Protein AF-A0A539D4U8-F1 (afdb_monomer_lite)

Radius of gyration: 33.99 Å; chains: 1; bounding box: 67×44×94 Å

Sequence (179 aa):
MTDPYRIRTDETWDMARDDYLTGFTAEEVCRRHDIGLSALRQRARREGWRRHDQADPTPEDDFDVFEDLEPPELVEMAWRRFAAAIARGRGADAARWQRIHATLHARVQAEATQDHRDSLNAADYAARPPEQRPAAWPRLRLTGENVHDVHSNSSDDDDDADLSRAERRRRLRETRRRQ

Secondary structure (DSSP, 8-state):
------PPPHHHHHHHHHHHHHT--HHHHHHHHT--HHHHHHHHHHTT-STTTSPP-----GGGGGTT--HHHHHHHHHHHHHHHHHTT-HHHHHHHHHHHHHHHHHHHHHHHHHHHHHHHHHHHHHS-TTTSPPPPP-----S-------------GGGTT--HHHHHHHHHHHTT--

Foldseek 3Di:
DPDPPDDDDVVLVVVLLVCVLVPDDLVVSCVVSVHDSVVNVVVCVVVQSDPVSDDDPDPPPVVVVCPPDDLVRQLVVLVVQLVVCVVVVNVVSNVVSVVSNVVSVVVVVVVVVVVVVVVVVVVVLVPDDPVPRPDPPPPPPPPDDDPPPPPDPDDDDPPPPPDDPVVVVVVVVVVVVVD

pLDDT: mean 77.68, std 17.41, range [35.78, 98.0]

Structure (mmCIF, N/CA/C/O backbone):
data_AF-A0A539D4U8-F1
#
_entry.id   AF-A0A539D4U8-F1
#
loop_
_atom_site.group_PDB
_atom_site.id
_atom_site.type_symbol
_atom_site.label_atom_id
_atom_site.label_alt_id
_atom_site.label_comp_id
_atom_site.label_asym_id
_atom_site.label_entity_id
_atom_site.label_seq_id
_atom_site.pdbx_PDB_ins_code
_atom_site.Cartn_x
_atom_site.Cartn_y
_atom_site.Cartn_z
_atom_site.occupancy
_atom_site.B_iso_or_equiv
_atom_site.auth_seq_id
_atom_site.auth_comp_id
_atom_site.auth_asym_id
_atom_site.auth_atom_id
_atom_site.pdbx_PDB_model_num
ATOM 1 N N . MET A 1 1 ? -31.487 6.823 45.792 1.00 36.16 1 MET A N 1
ATOM 2 C CA . MET A 1 1 ? -30.139 6.878 46.392 1.00 36.16 1 MET A CA 1
ATOM 3 C C . MET A 1 1 ? -29.269 7.699 45.467 1.00 36.16 1 MET A C 1
ATOM 5 O O . MET A 1 1 ? -28.981 7.245 44.370 1.00 36.16 1 MET A O 1
ATOM 9 N N . THR A 1 2 ? -28.979 8.940 45.839 1.00 45.84 2 THR A N 1
ATOM 10 C CA . THR 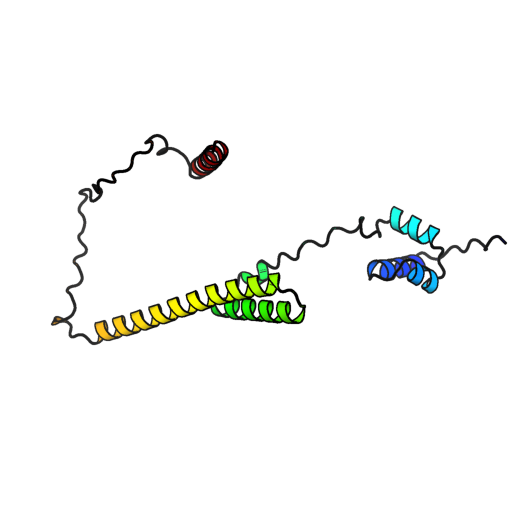A 1 2 ? -28.128 9.847 45.066 1.00 45.84 2 THR A CA 1
ATOM 11 C C . THR A 1 2 ? -26.686 9.433 45.312 1.00 45.84 2 THR A C 1
ATOM 13 O O . THR A 1 2 ? -26.194 9.557 46.431 1.00 45.84 2 THR A O 1
ATOM 16 N N . ASP A 1 3 ? -26.059 8.859 44.292 1.00 56.75 3 ASP A N 1
ATOM 17 C CA . ASP A 1 3 ? -24.645 8.495 44.314 1.00 56.75 3 ASP A CA 1
ATOM 18 C C . ASP A 1 3 ? -23.828 9.767 44.629 1.00 56.75 3 ASP A C 1
ATOM 20 O O . ASP A 1 3 ? -24.060 10.797 43.979 1.00 56.75 3 ASP A O 1
ATOM 24 N N . PRO A 1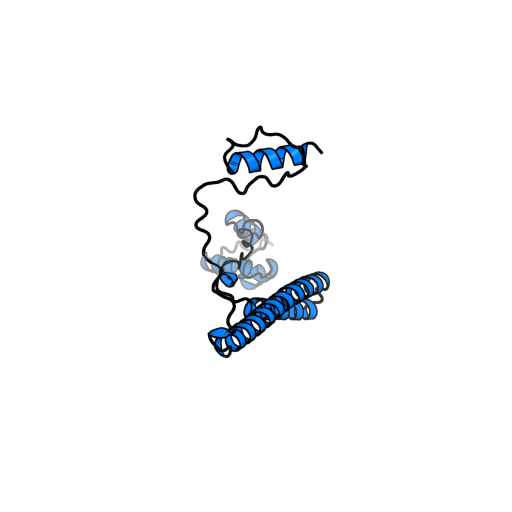 4 ? -22.969 9.786 45.667 1.00 58.50 4 PRO A N 1
ATOM 25 C CA . PRO A 1 4 ? -22.207 10.976 46.025 1.00 58.50 4 PRO A CA 1
ATOM 26 C C . PRO A 1 4 ? -21.393 11.449 44.821 1.00 58.50 4 PRO A C 1
ATOM 28 O O . PRO A 1 4 ? -20.656 10.680 44.207 1.00 58.50 4 PRO A O 1
ATOM 31 N N . TYR A 1 5 ? -21.544 12.729 44.477 1.00 60.53 5 TYR A N 1
ATOM 32 C CA . TYR A 1 5 ? -20.890 13.349 43.328 1.00 60.53 5 TYR A CA 1
ATOM 33 C C . TYR A 1 5 ? -19.365 13.281 43.492 1.00 60.53 5 TYR A C 1
ATOM 35 O O . TYR A 1 5 ? -18.754 14.092 44.189 1.00 60.53 5 TYR A O 1
ATOM 43 N N . ARG A 1 6 ? -18.747 12.262 42.890 1.00 65.81 6 ARG A N 1
ATOM 44 C CA . ARG A 1 6 ? -17.320 11.976 43.026 1.00 65.81 6 ARG A CA 1
ATOM 45 C C . ARG A 1 6 ? -16.546 12.731 41.955 1.00 65.81 6 ARG A C 1
ATOM 47 O O . ARG A 1 6 ? -16.469 12.308 40.804 1.00 65.81 6 ARG A O 1
ATOM 54 N N . ILE A 1 7 ? -15.991 13.874 42.342 1.00 74.00 7 ILE A N 1
ATOM 55 C CA . ILE A 1 7 ? -15.098 14.655 41.484 1.00 74.00 7 ILE A CA 1
ATOM 56 C C . ILE A 1 7 ? -13.775 13.889 41.361 1.00 74.00 7 ILE A C 1
ATOM 58 O O . ILE A 1 7 ? -13.180 13.504 42.366 1.00 74.00 7 ILE A O 1
ATOM 62 N N . ARG A 1 8 ? -13.340 13.634 40.125 1.00 79.31 8 ARG A N 1
ATOM 63 C CA . ARG A 1 8 ? -12.062 12.977 39.813 1.00 79.31 8 ARG A CA 1
ATOM 64 C C . ARG A 1 8 ? -10.990 14.006 39.499 1.00 79.31 8 ARG A C 1
ATOM 66 O O . ARG A 1 8 ? -11.311 15.079 38.993 1.00 79.31 8 ARG A O 1
ATOM 73 N N . THR A 1 9 ? -9.742 13.653 39.789 1.00 84.69 9 THR A N 1
ATOM 74 C CA . THR A 1 9 ? -8.569 14.456 39.431 1.00 84.69 9 THR A CA 1
ATOM 75 C C . THR A 1 9 ? -8.396 14.504 37.915 1.00 84.69 9 THR A C 1
ATOM 77 O O . THR A 1 9 ? -8.837 13.591 37.213 1.00 84.69 9 THR A O 1
ATOM 80 N N . ASP A 1 10 ? -7.748 15.551 37.405 1.00 85.56 10 ASP A N 1
ATOM 81 C CA . ASP A 1 10 ? -7.478 15.671 35.967 1.00 85.56 10 ASP A CA 1
ATOM 82 C C . ASP A 1 10 ? -6.573 14.545 35.447 1.00 85.56 10 ASP A C 1
ATOM 84 O O . ASP A 1 10 ? -6.839 14.014 34.378 1.00 85.56 10 ASP A O 1
ATOM 88 N N . GLU A 1 11 ? -5.638 14.052 36.263 1.00 88.19 11 GLU A N 1
ATOM 89 C CA . GLU A 1 11 ? -4.806 12.883 35.938 1.00 88.19 11 GLU A CA 1
ATOM 90 C C . GLU A 1 11 ? -5.639 11.624 35.618 1.00 88.19 11 GLU A C 1
ATOM 92 O O . GLU A 1 11 ? -5.348 10.896 34.672 1.00 88.19 11 GLU A O 1
ATOM 97 N N . THR A 1 12 ? -6.740 11.397 36.350 1.00 90.12 12 THR A N 1
ATOM 98 C CA . THR A 1 12 ? -7.655 10.275 36.061 1.00 90.12 12 THR A CA 1
ATOM 99 C C . THR A 1 12 ? -8.342 10.459 34.705 1.00 90.12 12 THR A C 1
ATOM 101 O O . THR A 1 12 ? -8.639 9.490 34.007 1.00 90.12 12 THR A O 1
ATOM 104 N N . TRP A 1 13 ? -8.622 11.706 34.327 1.00 90.62 13 TRP A N 1
ATOM 105 C CA . TRP A 1 13 ? -9.251 12.026 33.052 1.00 90.62 13 TRP A CA 1
ATOM 106 C C . TRP A 1 13 ? -8.286 11.920 31.875 1.00 90.62 13 TRP A C 1
ATOM 108 O O . TRP A 1 13 ? -8.724 11.483 30.812 1.00 90.62 13 TRP A O 1
ATOM 118 N N . ASP A 1 14 ? -7.010 12.247 32.069 1.00 92.31 14 ASP A N 1
ATOM 119 C CA . ASP A 1 14 ? -5.966 12.057 31.059 1.00 92.31 14 ASP A CA 1
ATOM 120 C C . ASP A 1 14 ? -5.746 10.563 30.783 1.00 92.31 14 ASP A C 1
ATOM 122 O O . ASP A 1 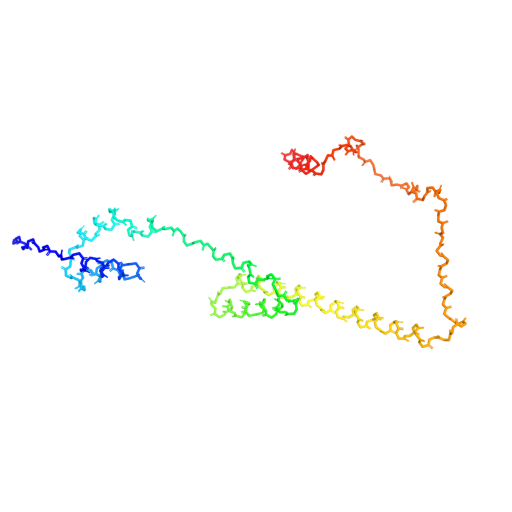14 ? -5.823 10.127 29.637 1.00 92.31 14 ASP A O 1
ATOM 126 N N . MET A 1 15 ? -5.643 9.738 31.830 1.00 91.50 15 MET A N 1
ATOM 127 C CA . MET A 1 15 ? -5.580 8.278 31.672 1.00 91.50 15 MET A CA 1
ATOM 128 C C . MET A 1 15 ? -6.827 7.702 30.980 1.00 91.50 15 MET A C 1
ATOM 130 O O . MET A 1 15 ? -6.731 6.816 30.131 1.00 91.50 15 MET A O 1
ATOM 134 N N . ALA A 1 16 ? -8.016 8.208 31.324 1.00 92.06 16 ALA A N 1
ATOM 135 C CA . ALA A 1 16 ? -9.260 7.787 30.685 1.00 92.06 16 ALA A CA 1
ATOM 136 C C . ALA A 1 16 ? -9.330 8.204 29.207 1.00 92.06 16 ALA A C 1
ATOM 138 O O . ALA A 1 16 ? -9.898 7.473 28.392 1.00 92.06 16 ALA A O 1
ATOM 139 N N . ARG A 1 17 ? -8.764 9.365 28.855 1.00 91.00 17 ARG A N 1
ATOM 140 C CA . ARG A 1 17 ? -8.646 9.835 27.472 1.00 91.00 17 ARG A CA 1
ATOM 141 C C . ARG A 1 17 ? -7.752 8.908 26.662 1.00 91.00 17 ARG A C 1
ATOM 143 O O . ARG A 1 17 ? -8.163 8.493 25.582 1.00 91.00 17 ARG A O 1
ATOM 150 N N . ASP A 1 18 ? -6.576 8.584 27.182 1.00 91.69 18 ASP A N 1
ATOM 151 C CA . ASP A 1 18 ? -5.598 7.748 26.486 1.00 91.69 18 ASP A CA 1
ATOM 152 C C . ASP A 1 18 ? -6.160 6.349 26.217 1.00 91.69 18 ASP A C 1
ATOM 154 O O . ASP A 1 18 ? -6.100 5.864 25.085 1.00 91.69 18 ASP A O 1
ATOM 158 N N . ASP A 1 19 ? -6.816 5.735 27.207 1.00 90.81 19 ASP A N 1
ATOM 159 C CA . ASP A 1 19 ? -7.497 4.451 27.019 1.00 90.81 19 ASP A CA 1
ATOM 160 C C . ASP A 1 19 ? -8.622 4.556 25.968 1.00 90.81 19 ASP A C 1
ATOM 162 O O . ASP A 1 19 ? -8.753 3.709 25.078 1.00 90.81 19 ASP A O 1
ATOM 166 N N . TYR A 1 20 ? -9.431 5.616 26.028 1.00 90.44 20 TYR A N 1
ATOM 167 C CA . TYR A 1 20 ? -10.521 5.826 25.076 1.00 90.44 20 TYR A CA 1
ATOM 168 C C . TYR A 1 20 ? -10.019 6.018 23.634 1.00 90.44 20 TYR A C 1
ATOM 170 O O . TYR A 1 20 ? -10.613 5.478 22.699 1.00 90.44 20 TYR A O 1
ATOM 178 N N . LEU A 1 21 ? -8.913 6.745 23.444 1.00 89.75 21 LEU A N 1
ATOM 179 C CA . LEU A 1 21 ? -8.301 6.981 22.132 1.00 89.75 21 LEU A CA 1
ATOM 180 C C . LEU A 1 21 ? -7.535 5.760 21.605 1.00 89.75 21 LEU A C 1
ATOM 182 O O . LEU A 1 21 ? -7.510 5.539 20.398 1.00 89.75 21 LEU A O 1
ATOM 186 N N . THR A 1 22 ? -6.989 4.927 22.492 1.00 89.69 22 THR A N 1
ATOM 187 C CA . THR A 1 22 ? -6.344 3.650 22.131 1.00 89.69 22 THR A CA 1
ATOM 188 C C . THR A 1 22 ? -7.351 2.628 21.580 1.00 89.69 22 THR A C 1
ATOM 190 O O . THR A 1 22 ? -6.971 1.684 20.888 1.00 89.69 22 THR A O 1
ATOM 193 N N . GLY A 1 23 ? -8.648 2.825 21.843 1.00 87.75 23 GLY A N 1
ATOM 194 C CA . GLY A 1 23 ? -9.734 2.030 21.268 1.00 87.75 23 GLY A CA 1
ATOM 195 C C . GLY A 1 23 ? -10.543 1.216 22.276 1.00 87.75 23 GLY A C 1
ATOM 196 O O . GLY A 1 23 ? -11.402 0.438 21.855 1.00 87.75 23 GLY A O 1
ATOM 197 N N . PHE A 1 24 ? -10.324 1.395 23.585 1.00 89.75 24 PHE A N 1
ATOM 198 C CA . PHE A 1 24 ? -11.197 0.797 24.597 1.00 89.75 24 PHE A CA 1
ATOM 199 C C . PHE A 1 24 ? -12.620 1.363 24.500 1.00 89.75 24 PHE A C 1
ATOM 201 O O . PHE A 1 24 ? -12.844 2.525 24.143 1.00 89.75 24 PHE A O 1
ATOM 208 N N . THR A 1 25 ? -13.617 0.544 24.837 1.00 90.31 25 THR A N 1
ATOM 209 C CA . THR A 1 25 ? -15.009 1.007 24.832 1.00 90.31 25 THR A CA 1
ATOM 210 C C . THR A 1 25 ? -15.264 1.985 25.980 1.00 90.31 25 THR A C 1
ATOM 212 O O . THR A 1 25 ? -14.661 1.900 27.048 1.00 90.31 25 THR A O 1
ATOM 215 N N . ALA A 1 26 ? -16.225 2.899 25.803 1.00 87.69 26 ALA A N 1
ATOM 216 C CA . ALA A 1 26 ? -16.594 3.860 26.847 1.00 87.69 26 ALA A CA 1
ATOM 217 C C . ALA A 1 26 ? -16.976 3.178 28.178 1.00 87.69 26 ALA A C 1
ATOM 219 O O . ALA A 1 26 ? -16.688 3.705 29.245 1.00 87.69 26 ALA A O 1
ATOM 220 N N . GLU A 1 27 ? -17.600 1.999 28.122 1.00 90.62 27 GLU A N 1
ATOM 221 C CA . GLU A 1 27 ? -18.006 1.229 29.303 1.00 90.62 27 GLU A CA 1
ATOM 222 C C . GLU A 1 27 ? -16.814 0.591 30.030 1.00 90.62 27 GLU A C 1
ATOM 224 O O . GLU A 1 27 ? -16.799 0.524 31.259 1.00 90.62 27 GLU A O 1
ATOM 229 N N . GLU A 1 28 ? -15.794 0.143 29.297 1.00 91.69 28 GLU A N 1
ATOM 230 C CA . GLU A 1 28 ? -14.540 -0.353 29.876 1.00 91.69 28 GLU A CA 1
ATOM 231 C C . GLU A 1 28 ? -13.751 0.770 30.543 1.00 91.69 28 GLU A C 1
ATOM 233 O O . GLU A 1 28 ? -13.346 0.620 31.695 1.00 91.69 28 GLU A O 1
ATOM 238 N N . VAL A 1 29 ? -13.615 1.914 29.866 1.00 92.19 29 VAL A N 1
ATOM 239 C CA . VAL A 1 29 ? -12.963 3.113 30.414 1.00 92.19 29 VAL A CA 1
ATOM 240 C C . VAL A 1 29 ? -13.682 3.575 31.688 1.00 92.19 29 VAL A C 1
ATOM 242 O O . VAL A 1 29 ? -13.040 3.831 32.707 1.00 92.19 29 VAL A O 1
ATOM 245 N N . CYS A 1 30 ? -15.020 3.597 31.682 1.00 91.50 30 CYS A N 1
ATOM 246 C CA . CYS A 1 30 ? -15.826 3.929 32.858 1.00 91.50 30 CYS A CA 1
ATOM 247 C C . CYS A 1 30 ? -15.590 2.993 34.044 1.00 91.50 30 CYS A C 1
ATOM 249 O O . CYS A 1 30 ? -15.420 3.468 35.165 1.00 91.50 30 CYS A O 1
ATOM 251 N N . ARG A 1 31 ? -15.557 1.676 33.806 1.00 90.44 31 ARG A N 1
ATOM 252 C CA . ARG A 1 31 ? -15.295 0.686 34.862 1.00 90.44 31 ARG A CA 1
ATOM 253 C C . ARG A 1 31 ? -13.874 0.788 35.412 1.00 90.44 31 ARG A C 1
ATOM 255 O O . ARG A 1 31 ? -13.685 0.616 36.610 1.00 90.44 31 ARG A O 1
ATOM 262 N N . ARG A 1 32 ? -12.888 1.063 34.554 1.00 91.75 32 ARG A N 1
ATOM 263 C CA . ARG A 1 32 ? -11.467 1.108 34.925 1.00 91.75 32 ARG A CA 1
ATOM 264 C C . ARG A 1 32 ? -11.109 2.337 35.757 1.00 91.75 32 ARG A C 1
ATOM 266 O O . ARG A 1 32 ? -10.352 2.216 36.714 1.00 91.75 32 ARG A O 1
ATOM 273 N N . HIS A 1 33 ? -11.681 3.488 35.412 1.00 89.06 33 HIS A N 1
ATOM 274 C CA . HIS A 1 33 ? -11.375 4.774 36.053 1.00 89.06 33 HIS A CA 1
ATOM 275 C C . HIS A 1 33 ? -12.449 5.231 37.052 1.00 89.06 33 HIS A C 1
ATOM 277 O O . HIS A 1 33 ? -12.350 6.318 37.621 1.00 89.06 33 HIS A O 1
ATOM 283 N N . ASP A 1 34 ? -13.472 4.399 37.284 1.00 88.38 34 ASP A N 1
ATOM 284 C CA . ASP A 1 34 ? -14.596 4.664 38.192 1.00 88.38 34 ASP A CA 1
ATOM 285 C C . ASP A 1 34 ? -15.265 6.025 37.885 1.00 88.38 34 ASP A C 1
ATOM 287 O O . ASP A 1 34 ? -15.460 6.892 38.749 1.00 88.38 34 ASP A O 1
ATOM 291 N N . ILE A 1 35 ? -15.552 6.240 36.593 1.00 89.81 35 ILE A N 1
ATOM 292 C CA . ILE A 1 35 ? -16.157 7.465 36.050 1.00 89.81 35 ILE A CA 1
ATOM 293 C C . ILE A 1 35 ? -17.525 7.189 35.431 1.00 89.81 35 ILE A C 1
ATOM 295 O O . ILE A 1 35 ? -17.748 6.176 34.770 1.00 89.81 35 ILE A O 1
ATOM 299 N N . GLY A 1 36 ? -18.451 8.134 35.593 1.00 89.38 36 GLY A N 1
ATOM 300 C CA . GLY A 1 36 ? -19.790 8.027 35.019 1.00 89.38 36 GLY A CA 1
ATOM 301 C C . GLY A 1 36 ? -19.793 8.157 33.493 1.00 89.38 36 GLY A C 1
ATOM 302 O O . GLY A 1 36 ? -19.176 9.067 32.933 1.00 89.38 36 GLY A O 1
ATOM 303 N N . LEU A 1 37 ? -20.570 7.306 32.816 1.00 89.88 37 LEU A N 1
ATOM 304 C CA . LEU A 1 37 ? -20.687 7.288 31.350 1.00 89.88 37 LEU A CA 1
ATOM 305 C C . LEU A 1 37 ? -21.136 8.635 30.766 1.00 89.88 37 LEU A C 1
ATOM 307 O O . LEU A 1 37 ? -20.616 9.083 29.742 1.00 89.88 37 LEU A O 1
ATOM 311 N N . SER A 1 38 ? -22.080 9.307 31.427 1.00 87.94 38 SER A N 1
ATOM 312 C CA . SER A 1 38 ? -22.553 10.631 31.010 1.00 87.94 38 SER A CA 1
ATOM 313 C C . SER A 1 38 ? -21.455 11.694 31.106 1.00 87.94 38 SER A C 1
ATOM 315 O O . SER A 1 38 ? -21.318 12.503 30.190 1.00 87.94 38 SER A O 1
ATOM 317 N N . ALA A 1 39 ? -20.634 11.656 32.163 1.00 88.94 39 ALA A N 1
ATOM 318 C CA . ALA A 1 39 ? -19.521 12.585 32.346 1.00 88.94 39 ALA A CA 1
ATOM 319 C C . ALA A 1 39 ? -18.433 12.364 31.285 1.00 88.94 39 ALA A C 1
ATOM 321 O O . ALA A 1 39 ? -17.990 13.326 30.657 1.00 88.94 39 ALA A O 1
ATOM 322 N N . LEU A 1 40 ? -18.086 11.101 31.005 1.00 90.25 40 LEU A N 1
ATOM 323 C CA . LEU A 1 40 ? -17.145 10.743 29.942 1.00 90.25 40 LEU A CA 1
ATOM 324 C C . LEU A 1 40 ? -17.627 11.243 28.576 1.00 90.25 40 LEU A C 1
ATOM 326 O O . LEU A 1 40 ? -16.888 11.922 27.872 1.00 90.25 40 LEU A O 1
ATOM 330 N N . ARG A 1 41 ? -18.890 10.986 28.213 1.00 90.00 41 ARG A N 1
ATOM 331 C CA . ARG A 1 41 ? -19.463 11.433 26.929 1.00 90.00 41 ARG A CA 1
ATOM 332 C C . ARG A 1 41 ? -19.516 12.954 26.790 1.00 90.00 41 ARG A C 1
ATOM 334 O O . ARG A 1 41 ? -19.365 13.465 25.675 1.00 90.00 41 ARG A O 1
ATOM 341 N N . GLN A 1 42 ? -19.770 13.669 27.885 1.00 89.25 42 GLN A N 1
ATOM 342 C CA . GLN A 1 42 ? -19.813 15.128 27.890 1.00 89.25 42 GLN A CA 1
ATOM 343 C C . GLN A 1 42 ? -18.412 15.729 27.755 1.00 89.25 42 GLN A C 1
ATOM 345 O O . GLN A 1 42 ? -18.227 16.639 26.946 1.00 89.25 42 GLN A O 1
ATOM 350 N N . ARG A 1 43 ? -17.421 15.171 28.461 1.00 89.44 43 ARG A N 1
ATOM 351 C CA . ARG A 1 43 ? -16.018 15.586 28.346 1.00 89.44 43 ARG A CA 1
ATOM 352 C C . ARG A 1 43 ? -15.446 15.256 26.967 1.00 89.44 43 ARG A C 1
ATOM 354 O O . ARG A 1 43 ? -14.953 16.157 26.301 1.00 89.44 43 ARG A O 1
ATOM 361 N N . ALA A 1 44 ? -15.676 14.041 26.467 1.00 90.12 44 ALA A N 1
ATOM 362 C CA . ALA A 1 44 ? -15.281 13.616 25.123 1.00 90.12 44 ALA A CA 1
ATOM 363 C C . ALA A 1 44 ? -15.858 14.507 24.013 1.00 90.12 44 ALA A C 1
ATOM 365 O O . ALA A 1 44 ? -15.203 14.722 23.004 1.00 90.12 44 ALA A O 1
ATOM 366 N N . ARG A 1 45 ? -17.077 15.042 24.186 1.00 88.44 45 ARG A N 1
ATOM 367 C CA . ARG A 1 45 ? -17.656 16.027 23.255 1.00 88.44 45 ARG A CA 1
ATOM 368 C C . ARG A 1 45 ? -16.951 17.377 23.326 1.00 88.44 45 ARG A C 1
ATOM 370 O O . ARG A 1 45 ? -16.747 18.009 22.302 1.00 88.44 45 ARG A O 1
ATOM 377 N N . ARG A 1 46 ? -16.684 17.855 24.542 1.00 88.00 46 ARG A N 1
ATOM 378 C CA . ARG A 1 46 ? -16.096 19.177 24.787 1.00 88.00 46 ARG A CA 1
ATOM 379 C C . ARG A 1 46 ? -14.641 19.238 24.329 1.00 88.00 46 ARG A C 1
ATOM 381 O O . ARG A 1 46 ? -14.204 20.274 23.854 1.00 88.00 46 ARG A O 1
ATOM 388 N N . GLU A 1 47 ? -13.921 18.135 24.491 1.00 86.75 47 GLU A N 1
ATOM 389 C CA . GLU A 1 47 ? -12.479 18.035 24.251 1.00 86.75 47 GLU A CA 1
ATOM 390 C C . GLU A 1 47 ? -12.144 17.279 22.955 1.00 86.75 47 GLU A C 1
ATOM 392 O O . GLU A 1 47 ? -10.979 17.007 22.684 1.00 86.75 47 GLU A O 1
ATOM 397 N N . GLY A 1 48 ? -13.155 16.951 22.143 1.00 87.38 48 GLY A N 1
ATOM 398 C CA . GLY A 1 48 ? -12.966 16.411 20.796 1.00 87.38 48 GLY A CA 1
ATOM 399 C C . GLY A 1 48 ? -12.391 14.994 20.748 1.00 87.38 48 GLY A C 1
ATOM 400 O O . GLY A 1 48 ? -11.636 14.662 19.843 1.00 87.38 48 GLY A O 1
ATOM 401 N N . TRP A 1 49 ? -12.705 14.131 21.715 1.00 87.69 49 TRP A N 1
ATOM 402 C CA . TRP A 1 49 ? -12.177 12.758 21.745 1.00 87.69 49 TRP A CA 1
ATOM 403 C C . TRP A 1 49 ? -12.955 11.799 20.843 1.00 87.69 49 TRP A C 1
ATOM 405 O O . TRP A 1 49 ? -12.563 10.647 20.670 1.00 87.69 49 TRP A O 1
ATOM 415 N N . ARG A 1 50 ? -14.117 12.203 20.315 1.00 83.75 50 ARG A N 1
ATOM 416 C CA . ARG A 1 50 ? -14.962 11.290 19.536 1.00 83.75 50 ARG A CA 1
ATOM 417 C C . ARG A 1 50 ? -14.254 10.935 18.239 1.00 83.75 50 ARG A C 1
ATOM 419 O O . ARG A 1 50 ? -13.579 11.768 17.658 1.00 83.75 50 ARG A O 1
ATOM 426 N N . ARG A 1 51 ? -14.511 9.734 17.719 1.00 72.31 51 ARG A N 1
ATOM 427 C CA . ARG A 1 51 ? -13.977 9.304 16.416 1.00 72.31 51 ARG A CA 1
ATOM 428 C C . ARG A 1 51 ? -14.267 10.279 15.269 1.00 72.31 51 ARG A C 1
ATOM 430 O O . ARG A 1 51 ? -13.447 10.387 14.383 1.00 72.31 51 ARG A O 1
ATOM 437 N N . HIS A 1 52 ? -15.398 10.987 15.302 1.00 76.75 52 HIS A N 1
ATOM 438 C CA . HIS A 1 52 ? -15.730 12.024 14.313 1.00 76.75 52 HIS A CA 1
ATOM 439 C C . HIS A 1 52 ? -14.974 13.350 14.542 1.00 76.75 52 HIS A C 1
ATOM 441 O O . HIS A 1 52 ? -14.871 14.168 13.638 1.00 76.75 52 HIS A O 1
ATOM 447 N N . ASP A 1 53 ? -14.495 13.592 15.762 1.00 79.19 53 ASP A N 1
ATOM 448 C CA . ASP A 1 53 ? -13.704 14.777 16.106 1.00 79.19 53 ASP A CA 1
ATOM 449 C C . ASP A 1 53 ? -12.200 14.540 15.865 1.00 79.19 53 ASP A C 1
ATOM 451 O O . ASP A 1 53 ? -11.431 15.494 15.779 1.00 79.19 53 ASP A O 1
ATOM 455 N N . GLN A 1 54 ? -11.774 13.274 15.760 1.00 74.12 54 GLN A N 1
ATOM 456 C CA . GLN A 1 54 ? -10.433 12.927 15.302 1.00 74.12 54 GLN A CA 1
ATOM 457 C C . GLN A 1 54 ? -10.314 13.265 13.817 1.00 74.12 54 GLN A C 1
ATOM 459 O O . GLN A 1 54 ? -11.256 13.050 13.053 1.00 74.12 54 GLN A O 1
ATOM 464 N N . ALA A 1 55 ? -9.157 13.792 13.414 1.00 67.31 55 ALA A N 1
ATOM 465 C CA . ALA A 1 55 ? -8.852 13.919 11.998 1.00 67.31 55 ALA A CA 1
ATOM 466 C C . ALA A 1 55 ? -8.997 12.538 11.349 1.00 67.31 55 ALA A C 1
ATOM 468 O O . ALA A 1 55 ? -8.556 11.541 11.931 1.00 67.31 55 ALA A O 1
ATOM 469 N N . ASP A 1 56 ? -9.630 12.485 10.173 1.00 64.69 56 ASP A N 1
ATOM 470 C CA . ASP A 1 56 ? -9.624 11.260 9.381 1.00 64.69 56 ASP A CA 1
ATOM 471 C C . ASP A 1 56 ? -8.165 10.815 9.250 1.00 64.69 56 ASP A C 1
ATOM 473 O O . ASP A 1 56 ? -7.308 11.670 8.987 1.00 64.69 56 ASP A O 1
ATOM 477 N N . PRO A 1 57 ? -7.853 9.525 9.479 1.00 61.62 57 PRO A N 1
ATOM 478 C CA . PRO A 1 57 ? -6.509 9.045 9.238 1.00 61.62 57 PRO A CA 1
ATOM 479 C C . PRO A 1 57 ? -6.193 9.391 7.789 1.00 61.62 57 PRO A C 1
ATOM 481 O O . PRO A 1 57 ? -6.867 8.906 6.874 1.00 61.62 57 PRO A O 1
ATOM 484 N N . THR A 1 58 ? -5.225 10.290 7.589 1.00 58.03 58 THR A N 1
ATOM 485 C CA . THR A 1 58 ? -4.729 10.596 6.254 1.00 58.03 58 THR A CA 1
ATOM 486 C C . THR A 1 58 ? -4.405 9.246 5.630 1.00 58.03 58 THR A C 1
ATOM 488 O O . THR A 1 58 ? -3.719 8.458 6.291 1.00 58.03 58 THR A O 1
ATOM 491 N N . PRO A 1 59 ? -4.934 8.913 4.437 1.00 56.25 59 PRO A N 1
ATOM 492 C CA . PRO A 1 59 ? -4.452 7.733 3.744 1.00 56.25 59 PRO A CA 1
ATOM 493 C C . PRO A 1 59 ? -2.931 7.855 3.730 1.00 56.25 59 PRO A C 1
ATOM 495 O O . PRO A 1 59 ? -2.415 8.904 3.345 1.00 56.25 59 PRO A O 1
ATOM 498 N N . GLU A 1 60 ? -2.237 6.854 4.272 1.00 57.19 60 GLU A N 1
ATOM 499 C CA . GLU A 1 60 ? -0.789 6.761 4.148 1.00 57.19 60 GLU A CA 1
ATOM 500 C C . GLU A 1 60 ? -0.525 6.653 2.651 1.00 57.19 60 GLU A C 1
ATOM 502 O O . GLU A 1 60 ? -0.610 5.589 2.034 1.00 57.19 60 GLU A O 1
ATOM 507 N N . ASP A 1 61 ? -0.337 7.816 2.048 1.00 49.53 61 ASP A N 1
ATOM 508 C CA . ASP A 1 61 ? 0.129 8.005 0.700 1.00 49.53 61 ASP A CA 1
ATOM 509 C C . ASP A 1 61 ? 1.603 7.589 0.746 1.00 49.53 61 ASP A C 1
ATOM 511 O O . ASP A 1 61 ? 2.509 8.413 0.741 1.00 49.53 61 ASP A O 1
ATOM 515 N N . ASP A 1 62 ? 1.827 6.272 0.824 1.00 56.25 62 ASP A N 1
ATOM 516 C CA . ASP A 1 62 ? 3.113 5.554 0.813 1.00 56.25 62 ASP A CA 1
ATOM 517 C C . ASP A 1 62 ? 3.900 5.800 -0.495 1.00 56.25 62 ASP A C 1
ATOM 519 O O . ASP A 1 62 ? 4.793 5.034 -0.848 1.00 56.25 62 ASP A O 1
ATOM 523 N N . PHE A 1 63 ? 3.551 6.835 -1.266 1.00 50.00 63 PHE A N 1
ATOM 524 C CA . PHE A 1 63 ? 4.150 7.165 -2.551 1.00 50.00 63 PHE A CA 1
ATOM 525 C C . PHE A 1 63 ? 5.668 7.371 -2.444 1.00 50.00 63 PHE A C 1
ATOM 527 O O . PHE A 1 63 ? 6.383 6.924 -3.339 1.00 50.00 63 PHE A O 1
ATOM 534 N N . ASP A 1 64 ? 6.149 7.911 -1.319 1.00 58.03 64 ASP A N 1
ATOM 535 C CA . ASP A 1 64 ? 7.579 8.096 -1.025 1.00 58.03 64 ASP A CA 1
ATOM 536 C C . ASP A 1 64 ? 8.349 6.766 -0.904 1.00 58.03 64 ASP A C 1
ATOM 538 O O . ASP A 1 64 ? 9.542 6.712 -1.179 1.00 58.03 64 ASP A O 1
ATOM 542 N N . VAL A 1 65 ? 7.686 5.652 -0.563 1.00 59.75 65 VAL A N 1
ATOM 543 C CA . VAL A 1 65 ? 8.336 4.326 -0.481 1.00 59.75 65 VAL A CA 1
ATOM 544 C C . VAL A 1 65 ? 8.680 3.777 -1.870 1.00 59.75 65 VAL A C 1
ATOM 546 O O . VAL A 1 65 ? 9.514 2.881 -1.994 1.00 59.75 65 VAL A O 1
ATOM 549 N N . PHE A 1 66 ? 8.034 4.280 -2.923 1.00 59.12 66 PHE A N 1
ATOM 550 C CA . PHE A 1 66 ? 8.211 3.769 -4.282 1.00 59.12 66 PHE A CA 1
ATOM 551 C C . PHE A 1 66 ? 9.177 4.598 -5.133 1.00 59.12 66 PHE A C 1
ATOM 553 O O . PHE A 1 66 ? 9.459 4.172 -6.251 1.00 59.12 66 PHE A O 1
ATOM 560 N N . GLU A 1 67 ? 9.663 5.750 -4.652 1.00 63.44 67 GLU A N 1
ATOM 561 C CA . GLU A 1 67 ? 10.533 6.633 -5.446 1.00 63.44 67 GLU A CA 1
ATOM 562 C C . GLU A 1 67 ? 11.904 5.991 -5.737 1.00 63.44 67 GLU A C 1
ATOM 564 O O . GLU A 1 67 ? 12.441 6.179 -6.826 1.00 63.44 67 GLU A O 1
ATOM 569 N N . ASP A 1 68 ? 12.391 5.135 -4.832 1.00 77.69 68 ASP A N 1
ATOM 570 C CA . ASP A 1 68 ? 13.703 4.476 -4.929 1.00 77.69 68 ASP A CA 1
ATOM 571 C C . ASP A 1 68 ? 13.653 3.007 -5.397 1.00 77.69 68 ASP A C 1
ATOM 573 O O . ASP A 1 68 ? 14.683 2.334 -5.410 1.00 77.69 68 ASP A O 1
ATOM 577 N N . LEU A 1 69 ? 12.477 2.466 -5.743 1.00 83.75 69 LEU A N 1
ATOM 578 C CA . LEU A 1 69 ? 12.368 1.047 -6.103 1.00 83.75 69 LEU A CA 1
ATOM 579 C C . LEU A 1 69 ? 12.697 0.795 -7.573 1.00 83.75 69 LEU A C 1
ATOM 581 O O . LEU A 1 69 ? 12.021 1.283 -8.484 1.00 83.75 69 LEU A O 1
ATOM 585 N N . GLU A 1 70 ? 13.664 -0.085 -7.796 1.00 88.62 70 GLU A N 1
ATOM 586 C CA . GLU A 1 70 ? 14.029 -0.561 -9.122 1.00 88.62 70 GLU A CA 1
ATOM 587 C C . GLU A 1 70 ? 12.961 -1.522 -9.691 1.00 88.62 70 GLU A C 1
ATOM 589 O O . GLU A 1 70 ? 12.217 -2.179 -8.948 1.00 88.62 70 GLU A O 1
ATOM 594 N N . PRO A 1 71 ? 12.872 -1.682 -11.027 1.00 88.38 71 PRO A N 1
ATOM 595 C CA . PRO A 1 71 ? 11.846 -2.507 -11.665 1.00 88.38 71 PRO A CA 1
ATOM 596 C C . PRO A 1 71 ? 11.703 -3.948 -11.124 1.00 88.38 71 PRO A C 1
ATOM 598 O O . PRO A 1 71 ? 10.562 -4.393 -10.957 1.00 88.38 71 PRO A O 1
ATOM 601 N N . PRO A 1 72 ? 12.780 -4.695 -10.794 1.00 89.50 72 PRO A N 1
ATOM 602 C CA . PRO A 1 72 ? 12.656 -6.018 -10.173 1.00 89.50 72 PRO A CA 1
ATOM 603 C C . PRO A 1 72 ? 12.039 -5.971 -8.767 1.00 89.50 72 PRO A C 1
ATOM 605 O O . PRO A 1 72 ? 11.294 -6.870 -8.376 1.00 89.50 72 PRO A O 1
ATOM 608 N N . GLU A 1 73 ? 12.298 -4.909 -8.010 1.00 91.19 73 GLU A N 1
ATOM 609 C CA . GLU A 1 73 ? 11.785 -4.743 -6.650 1.00 91.19 73 GLU A CA 1
ATOM 610 C C . GLU A 1 73 ? 10.283 -4.438 -6.662 1.00 91.19 73 GLU A C 1
ATOM 612 O O . GLU A 1 73 ? 9.527 -4.939 -5.823 1.00 91.19 73 GLU A O 1
ATOM 617 N N . LEU A 1 74 ? 9.817 -3.707 -7.680 1.00 92.06 74 LEU A N 1
ATOM 618 C CA . LEU A 1 74 ? 8.391 -3.496 -7.936 1.00 92.06 74 LEU A CA 1
ATOM 619 C C . LEU A 1 74 ? 7.658 -4.809 -8.269 1.00 92.06 74 LEU A C 1
ATOM 621 O O . LEU A 1 74 ? 6.511 -4.996 -7.846 1.00 92.06 74 LEU A O 1
ATOM 625 N N . VAL A 1 75 ? 8.305 -5.743 -8.980 1.00 95.62 75 VAL A N 1
ATOM 626 C CA . VAL A 1 75 ? 7.757 -7.088 -9.247 1.00 95.62 75 VAL A CA 1
ATOM 627 C C . VAL A 1 75 ? 7.590 -7.864 -7.940 1.00 95.62 75 VAL A C 1
ATOM 629 O O . VAL A 1 75 ? 6.491 -8.335 -7.63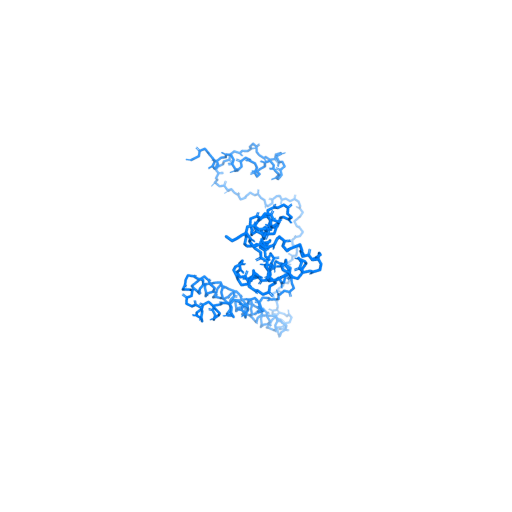5 1.00 95.62 75 VAL A O 1
ATOM 632 N N . GLU A 1 76 ? 8.647 -7.937 -7.131 1.00 92.75 76 GLU A N 1
ATOM 633 C CA . GLU A 1 76 ? 8.631 -8.618 -5.831 1.00 92.75 76 GLU A CA 1
ATOM 634 C C . GLU A 1 76 ? 7.574 -8.030 -4.884 1.00 92.75 76 GLU A C 1
ATOM 636 O O . GLU A 1 76 ? 6.821 -8.754 -4.223 1.00 92.75 76 GLU A O 1
ATOM 641 N N . MET A 1 77 ? 7.447 -6.703 -4.855 1.00 93.75 77 MET A N 1
ATOM 642 C CA . MET A 1 77 ? 6.423 -6.013 -4.076 1.00 93.75 77 MET A CA 1
ATOM 643 C C . MET A 1 77 ? 5.008 -6.406 -4.517 1.00 93.75 77 MET A C 1
ATOM 645 O O . MET A 1 77 ? 4.160 -6.742 -3.679 1.00 93.75 77 MET A O 1
ATOM 649 N N . ALA A 1 78 ? 4.742 -6.401 -5.826 1.00 95.12 78 ALA A N 1
ATOM 650 C CA . ALA A 1 78 ? 3.443 -6.790 -6.363 1.00 95.12 78 ALA A CA 1
ATOM 651 C C . ALA A 1 78 ? 3.092 -8.242 -5.989 1.00 95.12 78 ALA A C 1
ATOM 653 O O . ALA A 1 78 ? 1.949 -8.521 -5.608 1.00 95.12 78 ALA A O 1
ATOM 654 N N . TRP A 1 79 ? 4.076 -9.147 -6.007 1.00 96.06 79 TRP A N 1
ATOM 655 C CA . TRP A 1 79 ? 3.899 -10.534 -5.570 1.00 96.06 79 TRP A CA 1
ATOM 656 C C . TRP A 1 79 ? 3.563 -10.647 -4.077 1.00 96.06 79 TRP A C 1
ATOM 658 O O . TRP A 1 79 ? 2.601 -11.323 -3.698 1.00 96.06 79 TRP A O 1
ATOM 668 N N . ARG A 1 80 ? 4.285 -9.925 -3.210 1.00 95.69 80 ARG A N 1
ATOM 669 C CA . ARG A 1 80 ? 4.005 -9.891 -1.762 1.00 95.69 80 ARG A CA 1
ATOM 670 C C . ARG A 1 80 ? 2.596 -9.380 -1.469 1.00 95.69 80 ARG A C 1
ATOM 672 O O . ARG A 1 80 ? 1.891 -9.960 -0.642 1.00 95.69 80 ARG A O 1
ATOM 679 N N . ARG A 1 81 ? 2.148 -8.326 -2.160 1.00 94.50 81 ARG A N 1
ATOM 680 C CA . ARG A 1 81 ? 0.790 -7.772 -1.999 1.00 94.50 81 ARG A CA 1
ATOM 681 C C . ARG A 1 81 ? -0.290 -8.737 -2.488 1.00 94.50 81 ARG A C 1
ATOM 683 O O . ARG A 1 81 ? -1.326 -8.854 -1.831 1.00 94.50 81 ARG A O 1
ATOM 690 N N . PHE A 1 82 ? -0.037 -9.471 -3.571 1.00 96.75 82 PHE A N 1
ATOM 691 C CA . PHE A 1 82 ? -0.899 -10.565 -4.017 1.00 96.75 82 PHE A CA 1
ATOM 692 C C . PHE A 1 82 ? -1.038 -11.652 -2.939 1.00 96.75 82 PHE A C 1
ATOM 694 O O . PHE A 1 82 ? -2.157 -11.941 -2.507 1.00 96.75 82 PHE A O 1
ATOM 701 N N . ALA A 1 83 ? 0.077 -12.190 -2.434 1.00 94.81 83 ALA A N 1
ATOM 702 C CA . ALA A 1 83 ? 0.070 -13.223 -1.396 1.00 94.81 83 ALA A CA 1
ATOM 703 C C . ALA A 1 83 ? -0.657 -12.753 -0.122 1.00 94.81 83 ALA A C 1
ATOM 705 O O . ALA A 1 83 ? -1.485 -13.467 0.450 1.00 94.81 83 ALA A O 1
ATOM 706 N N . ALA A 1 84 ? -0.419 -11.504 0.280 1.00 92.75 84 ALA A N 1
ATOM 707 C CA . ALA A 1 84 ? -1.047 -10.890 1.441 1.00 92.75 84 ALA A CA 1
ATOM 708 C C . ALA A 1 84 ? -2.565 -10.668 1.263 1.00 92.75 84 ALA A C 1
ATOM 710 O O . ALA A 1 84 ? -3.305 -10.665 2.253 1.00 92.75 84 ALA A O 1
ATOM 711 N N . ALA A 1 85 ? -3.040 -10.464 0.029 1.00 93.50 85 ALA A N 1
ATOM 712 C CA . ALA A 1 85 ? -4.462 -10.362 -0.294 1.00 93.50 85 ALA A CA 1
ATOM 713 C C . ALA A 1 85 ? -5.155 -11.732 -0.281 1.00 93.50 85 ALA A C 1
ATOM 715 O O . ALA A 1 85 ? -6.253 -11.839 0.271 1.00 93.50 85 ALA A O 1
ATOM 716 N N . ILE A 1 86 ? -4.496 -12.775 -0.801 1.00 97.38 86 ILE A N 1
ATOM 717 C CA . ILE A 1 86 ? -4.973 -14.167 -0.733 1.00 97.38 86 ILE A CA 1
ATOM 718 C C . ILE A 1 86 ? -5.138 -14.608 0.723 1.00 97.38 86 ILE A C 1
ATOM 720 O O . ILE A 1 86 ? -6.216 -15.059 1.104 1.00 97.38 86 ILE A O 1
ATOM 724 N N . ALA A 1 87 ? -4.121 -14.386 1.562 1.00 94.25 87 ALA A N 1
ATOM 725 C CA . ALA A 1 87 ? -4.165 -14.726 2.987 1.00 94.25 87 ALA A CA 1
ATOM 726 C C . ALA A 1 87 ? -5.314 -14.036 3.751 1.00 94.25 87 ALA A C 1
ATOM 728 O O . ALA A 1 87 ? -5.790 -14.558 4.754 1.00 94.25 87 ALA A O 1
ATOM 729 N N . ARG A 1 88 ? -5.782 -12.875 3.273 1.00 94.38 88 ARG A N 1
ATOM 730 C CA . ARG A 1 88 ? -6.898 -12.114 3.865 1.00 94.38 88 ARG A CA 1
ATOM 731 C C . ARG A 1 88 ? -8.254 -12.389 3.202 1.00 94.38 88 ARG A C 1
ATOM 733 O O . ARG A 1 88 ? -9.220 -11.704 3.521 1.00 94.38 88 ARG A O 1
ATOM 740 N N . GLY A 1 89 ? -8.337 -13.320 2.248 1.00 94.38 89 GLY A N 1
ATOM 741 C CA . GLY A 1 89 ? -9.577 -13.629 1.523 1.00 94.38 89 GLY A CA 1
ATOM 742 C C . GLY A 1 89 ? -10.072 -12.505 0.601 1.00 94.38 89 GLY A C 1
ATOM 743 O O . GLY A 1 89 ? -11.231 -12.501 0.190 1.00 94.38 89 GLY A O 1
ATOM 744 N N . ARG A 1 90 ? -9.216 -11.534 0.254 1.00 94.81 90 ARG A N 1
ATOM 745 C CA . ARG A 1 90 ? -9.587 -10.379 -0.579 1.00 94.81 90 ARG A CA 1
ATOM 746 C C . ARG A 1 90 ? -9.368 -10.685 -2.059 1.00 94.81 90 ARG A C 1
ATOM 748 O O . ARG A 1 90 ? -8.391 -10.241 -2.660 1.00 94.81 90 ARG A O 1
ATOM 755 N N . GLY A 1 91 ? -10.291 -11.442 -2.655 1.00 93.81 91 GLY A N 1
ATOM 756 C CA . GLY A 1 91 ? -10.171 -11.929 -4.038 1.00 93.81 91 GLY A CA 1
ATOM 757 C C . GLY A 1 91 ? -9.990 -10.826 -5.091 1.00 93.81 91 GLY A C 1
ATOM 758 O O . GLY A 1 91 ? -9.140 -10.949 -5.971 1.00 93.81 91 GLY A O 1
ATOM 759 N N . ALA A 1 92 ? -10.723 -9.713 -4.975 1.00 92.56 92 ALA A N 1
ATOM 760 C CA . ALA A 1 92 ? -10.599 -8.585 -5.904 1.00 92.56 92 ALA A CA 1
ATOM 761 C C . ALA A 1 92 ? -9.215 -7.909 -5.832 1.00 92.56 92 ALA A C 1
ATOM 763 O O . ALA A 1 92 ? -8.629 -7.576 -6.866 1.00 92.56 92 ALA A O 1
ATOM 764 N N . ASP A 1 93 ? -8.664 -7.759 -4.623 1.00 86.56 93 ASP A N 1
ATOM 765 C CA . ASP A 1 93 ? -7.315 -7.226 -4.420 1.00 86.56 93 ASP A CA 1
ATOM 766 C C . ASP A 1 93 ? -6.256 -8.177 -4.975 1.00 86.56 93 ASP A C 1
ATOM 768 O O . ASP A 1 93 ? -5.336 -7.736 -5.662 1.00 86.56 93 ASP A O 1
ATOM 772 N N . ALA A 1 94 ? -6.407 -9.480 -4.736 1.00 96.25 94 ALA A N 1
ATOM 773 C CA . ALA A 1 94 ? -5.500 -10.487 -5.271 1.00 96.25 94 ALA A CA 1
ATOM 774 C C . ALA A 1 94 ? -5.478 -10.452 -6.809 1.00 96.25 94 ALA A C 1
ATOM 776 O O . ALA A 1 94 ? -4.414 -10.326 -7.410 1.00 96.25 94 ALA A O 1
ATOM 777 N N . ALA A 1 95 ? -6.645 -10.446 -7.456 1.00 96.38 95 ALA A N 1
ATOM 778 C CA . ALA A 1 95 ? -6.735 -10.364 -8.914 1.00 96.38 95 ALA A CA 1
ATOM 779 C C . ALA A 1 95 ? -6.124 -9.068 -9.478 1.00 96.38 95 ALA A C 1
ATOM 781 O O . ALA A 1 95 ? -5.589 -9.062 -10.589 1.00 96.38 95 ALA A O 1
ATOM 782 N N . ARG A 1 96 ? -6.206 -7.951 -8.740 1.00 97.62 96 ARG A N 1
ATOM 783 C CA . ARG A 1 96 ? -5.546 -6.695 -9.124 1.00 97.62 96 ARG A CA 1
ATOM 784 C C . ARG A 1 96 ? -4.026 -6.830 -9.053 1.00 97.62 96 ARG A C 1
ATOM 786 O O . ARG A 1 96 ? -3.353 -6.536 -10.038 1.00 97.62 96 ARG A O 1
ATOM 793 N N . TRP A 1 97 ? -3.496 -7.284 -7.921 1.00 96.06 97 TRP A N 1
ATOM 794 C CA . TRP A 1 97 ? -2.051 -7.397 -7.711 1.00 96.06 97 TRP A CA 1
ATOM 795 C C . TRP A 1 97 ? -1.397 -8.442 -8.613 1.00 96.06 97 TRP A C 1
ATOM 797 O O . TRP A 1 97 ? -0.302 -8.203 -9.111 1.00 96.06 97 TRP A O 1
ATOM 807 N N . GLN A 1 98 ? -2.095 -9.536 -8.923 1.00 97.81 98 GLN A N 1
ATOM 808 C CA . GLN A 1 98 ? -1.638 -10.522 -9.901 1.00 97.81 98 GLN A CA 1
ATOM 809 C C . GLN A 1 98 ? -1.449 -9.898 -11.293 1.00 97.81 98 GLN A C 1
ATOM 811 O O . GLN A 1 98 ? -0.436 -10.141 -11.947 1.00 97.81 98 GLN A O 1
ATOM 816 N N . ARG A 1 99 ? -2.408 -9.081 -11.754 1.00 98.00 99 ARG A N 1
ATOM 817 C CA . ARG A 1 99 ? -2.303 -8.393 -13.051 1.00 98.00 99 ARG A CA 1
ATOM 818 C C . ARG A 1 99 ? -1.139 -7.408 -13.076 1.00 98.00 99 ARG A C 1
ATOM 820 O O . ARG A 1 99 ? -0.397 -7.387 -14.049 1.00 98.00 99 ARG A O 1
ATOM 827 N N . ILE A 1 100 ? -0.960 -6.632 -12.006 1.00 96.94 100 ILE A N 1
ATOM 828 C CA . ILE A 1 100 ? 0.168 -5.697 -11.876 1.00 96.94 100 ILE A CA 1
ATOM 829 C C . ILE A 1 100 ? 1.499 -6.456 -11.933 1.00 96.94 100 ILE A C 1
ATOM 831 O O . ILE A 1 100 ? 2.358 -6.108 -12.739 1.00 96.94 100 ILE A O 1
ATOM 835 N N . HIS A 1 101 ? 1.636 -7.530 -11.151 1.00 97.00 101 HIS A N 1
ATOM 836 C CA . HIS A 1 101 ? 2.818 -8.391 -11.158 1.00 97.00 101 HIS A CA 1
ATOM 837 C C . HIS A 1 101 ? 3.123 -8.935 -12.560 1.00 97.00 101 HIS A C 1
ATOM 839 O O . HIS A 1 101 ? 4.249 -8.815 -13.029 1.00 97.00 101 HIS A O 1
ATOM 845 N N . ALA A 1 102 ? 2.124 -9.497 -13.250 1.00 97.19 102 ALA A N 1
ATOM 846 C CA . ALA A 1 102 ? 2.311 -10.064 -14.584 1.00 97.19 102 ALA A CA 1
ATOM 847 C C . ALA A 1 102 ? 2.804 -9.018 -15.596 1.00 97.19 102 ALA A C 1
ATOM 849 O O . ALA A 1 102 ? 3.725 -9.294 -16.363 1.00 97.19 102 ALA A O 1
ATOM 850 N N . THR A 1 103 ? 2.234 -7.810 -15.565 1.00 97.50 103 THR A N 1
ATOM 851 C CA . THR A 1 103 ? 2.649 -6.704 -16.438 1.00 97.50 103 THR A CA 1
ATOM 852 C C . THR A 1 103 ? 4.083 -6.257 -16.153 1.00 97.50 103 THR A C 1
ATOM 854 O O . THR A 1 103 ? 4.870 -6.109 -17.086 1.00 97.50 103 THR A O 1
ATOM 857 N N . LEU A 1 104 ? 4.441 -6.061 -14.879 1.00 96.12 104 LEU A N 1
ATOM 858 C CA . LEU A 1 104 ? 5.791 -5.641 -14.489 1.00 96.12 104 LEU A CA 1
ATOM 859 C C . LEU A 1 104 ? 6.828 -6.713 -14.833 1.00 96.12 104 LEU A C 1
ATOM 861 O O . LEU A 1 104 ? 7.844 -6.412 -15.453 1.00 96.12 104 LEU A O 1
ATOM 865 N N . HIS A 1 105 ? 6.538 -7.974 -14.510 1.00 96.25 105 HIS A N 1
ATOM 866 C CA . HIS A 1 105 ? 7.426 -9.094 -14.804 1.00 96.25 105 HIS A CA 1
ATOM 867 C C . HIS A 1 105 ? 7.661 -9.241 -16.314 1.00 96.25 105 HIS A C 1
ATOM 869 O O . HIS A 1 105 ? 8.796 -9.422 -16.746 1.00 96.25 105 HIS A O 1
ATOM 875 N N . ALA A 1 106 ? 6.613 -9.119 -17.137 1.00 95.81 106 ALA A N 1
ATOM 876 C CA . ALA A 1 106 ? 6.751 -9.165 -18.592 1.00 95.81 106 ALA A CA 1
ATOM 877 C C . ALA A 1 106 ? 7.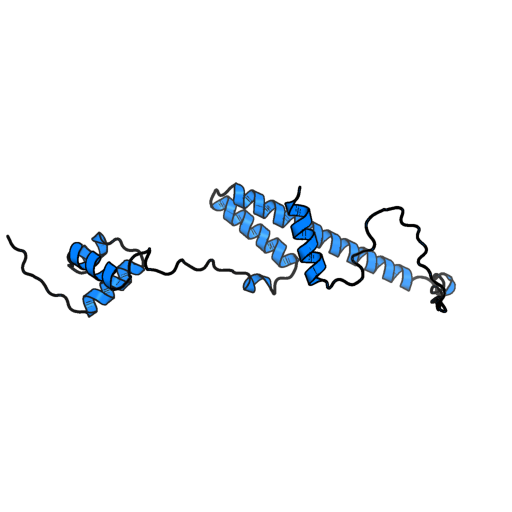651 -8.042 -19.129 1.00 95.81 106 ALA A C 1
ATOM 879 O O . ALA A 1 106 ? 8.452 -8.278 -20.031 1.00 95.81 106 ALA A O 1
ATOM 880 N N . ARG A 1 107 ? 7.552 -6.838 -18.556 1.00 95.19 107 ARG A N 1
ATOM 881 C CA . ARG A 1 107 ? 8.389 -5.702 -18.945 1.00 95.19 107 ARG A CA 1
ATOM 882 C C . ARG A 1 107 ? 9.861 -5.926 -18.600 1.00 95.19 107 ARG A C 1
ATOM 884 O O . ARG A 1 107 ? 10.699 -5.781 -19.482 1.00 95.19 107 ARG A O 1
ATOM 891 N N . VAL A 1 108 ? 10.154 -6.348 -17.368 1.00 95.81 108 VAL A N 1
ATOM 892 C CA . VAL A 1 108 ? 11.528 -6.647 -16.926 1.00 95.81 108 VAL A CA 1
ATOM 893 C C . VAL A 1 108 ? 12.158 -7.741 -17.797 1.00 95.81 108 VAL A C 1
ATOM 895 O O . VAL A 1 108 ? 13.310 -7.631 -18.203 1.00 95.81 108 VAL A O 1
ATOM 898 N N . GLN A 1 109 ? 11.391 -8.775 -18.156 1.00 91.50 109 GLN A N 1
ATOM 899 C CA . GLN A 1 109 ? 11.866 -9.835 -19.054 1.00 91.50 109 GLN A CA 1
ATOM 900 C C . GLN A 1 109 ? 12.128 -9.337 -20.481 1.00 91.50 109 GLN A C 1
ATOM 902 O O . GLN A 1 109 ? 13.101 -9.755 -21.111 1.00 91.50 109 GLN A O 1
ATOM 907 N N . ALA A 1 110 ? 11.278 -8.450 -21.004 1.00 92.38 110 ALA A N 1
ATOM 908 C CA . ALA A 1 110 ? 11.465 -7.868 -22.329 1.00 92.38 110 ALA A CA 1
ATOM 909 C C . ALA A 1 110 ? 12.726 -6.993 -22.389 1.00 92.38 110 ALA A C 1
ATOM 911 O O . ALA A 1 110 ? 13.503 -7.126 -23.332 1.00 92.38 110 ALA A O 1
ATOM 912 N N . GLU A 1 111 ? 12.953 -6.162 -21.369 1.00 90.56 111 GLU A N 1
ATOM 913 C CA . GLU A 1 111 ? 14.153 -5.324 -21.242 1.00 90.56 111 GLU A CA 1
ATOM 914 C C . GLU A 1 111 ? 15.416 -6.196 -21.151 1.00 90.56 111 GLU A C 1
ATOM 916 O O . GLU A 1 111 ? 16.312 -6.055 -21.978 1.00 90.56 111 GLU A O 1
ATOM 921 N N . ALA A 1 112 ? 15.436 -7.213 -20.282 1.00 90.56 112 ALA A N 1
ATOM 922 C CA . ALA A 1 112 ? 16.572 -8.134 -20.177 1.00 90.56 112 ALA A CA 1
ATOM 923 C C . ALA A 1 112 ? 16.860 -8.900 -21.486 1.00 90.56 112 ALA A C 1
ATOM 925 O O . ALA A 1 112 ? 18.015 -9.132 -21.850 1.00 90.56 112 ALA A O 1
ATOM 926 N N . THR A 1 113 ? 15.812 -9.292 -22.218 1.00 91.75 113 THR A N 1
ATOM 927 C CA . THR A 1 113 ? 15.957 -9.969 -23.517 1.00 91.75 113 THR A CA 1
ATOM 928 C C . THR A 1 113 ? 16.542 -9.029 -24.569 1.00 91.75 113 THR A C 1
ATOM 930 O O . THR A 1 113 ? 17.387 -9.441 -25.368 1.00 91.75 113 THR A O 1
ATOM 933 N N . GLN A 1 114 ? 16.102 -7.771 -24.568 1.00 87.06 114 GLN A N 1
ATOM 934 C CA . GLN A 1 114 ? 16.600 -6.735 -25.463 1.00 87.06 114 GLN A CA 1
ATOM 935 C C . GLN A 1 114 ? 18.070 -6.415 -25.168 1.00 87.06 114 GLN A C 1
ATOM 937 O O . GLN A 1 114 ? 18.886 -6.462 -26.086 1.00 87.06 114 GLN A O 1
ATOM 942 N N . ASP A 1 115 ? 18.429 -6.217 -23.901 1.00 90.06 115 ASP A N 1
ATOM 943 C CA . ASP A 1 115 ? 19.807 -5.956 -23.470 1.00 90.06 115 ASP A CA 1
ATOM 944 C C . ASP A 1 115 ? 20.746 -7.106 -23.846 1.00 90.06 115 ASP A C 1
ATOM 946 O O . ASP A 1 115 ? 21.868 -6.899 -24.324 1.00 90.06 115 ASP A O 1
ATOM 950 N N . HIS A 1 116 ? 20.278 -8.347 -23.680 1.00 88.56 116 HIS A N 1
ATOM 951 C CA . HIS A 1 116 ? 21.031 -9.525 -24.091 1.00 88.56 116 HIS A CA 1
ATOM 952 C C . HIS A 1 116 ? 21.234 -9.566 -25.611 1.00 88.56 116 HIS A C 1
ATOM 954 O O . HIS A 1 116 ? 22.349 -9.794 -26.086 1.00 88.56 116 HIS A O 1
ATOM 960 N N . ARG A 1 117 ? 20.175 -9.307 -26.385 1.00 89.38 117 ARG A N 1
ATOM 961 C CA . ARG A 1 117 ? 20.238 -9.237 -27.850 1.00 89.38 117 ARG A CA 1
ATOM 962 C C . ARG A 1 117 ? 21.206 -8.150 -28.316 1.00 89.38 117 ARG A C 1
ATOM 964 O O . ARG A 1 117 ? 22.010 -8.402 -29.211 1.00 89.38 117 ARG A O 1
ATOM 971 N N . ASP A 1 118 ? 21.152 -6.972 -27.710 1.00 89.12 118 ASP A N 1
ATOM 972 C CA . ASP A 1 118 ? 22.014 -5.844 -28.054 1.00 89.12 118 ASP A CA 1
ATOM 973 C C . ASP A 1 118 ? 23.475 -6.125 -27.690 1.00 89.12 118 ASP A C 1
ATOM 975 O O . ASP A 1 118 ? 24.372 -5.821 -28.476 1.00 89.12 118 ASP A O 1
ATOM 979 N N . SER A 1 119 ? 23.718 -6.822 -26.577 1.00 84.31 119 SER A N 1
ATOM 980 C CA . SER A 1 119 ? 25.051 -7.302 -26.194 1.00 84.31 119 SER A CA 1
ATOM 981 C C . SER A 1 119 ? 25.623 -8.307 -27.201 1.00 84.31 119 SER A C 1
ATOM 983 O O . SER A 1 119 ? 26.788 -8.197 -27.588 1.00 84.31 119 SER A O 1
ATOM 985 N N . LEU A 1 120 ? 24.814 -9.265 -27.674 1.00 88.25 120 LEU A N 1
ATOM 986 C CA . LEU A 1 120 ? 25.226 -10.211 -28.717 1.00 88.25 120 LEU A CA 1
ATOM 987 C C . LEU A 1 120 ? 25.500 -9.502 -30.048 1.00 88.25 120 LEU A C 1
ATOM 989 O O . LEU A 1 120 ? 26.521 -9.766 -30.678 1.00 88.25 120 LEU A O 1
ATOM 993 N N . ASN A 1 121 ? 24.633 -8.570 -30.449 1.00 88.12 121 ASN A N 1
ATOM 994 C CA . ASN A 1 121 ? 24.823 -7.775 -31.663 1.00 88.12 121 ASN A CA 1
ATOM 995 C C . ASN A 1 121 ? 26.097 -6.921 -31.588 1.00 88.12 121 ASN A C 1
ATOM 997 O O . ASN A 1 121 ? 26.832 -6.820 -32.569 1.00 88.12 121 ASN A O 1
ATOM 1001 N N . ALA A 1 122 ? 26.379 -6.312 -30.434 1.00 86.38 122 ALA A N 1
ATOM 1002 C CA . ALA A 1 122 ? 27.593 -5.532 -30.220 1.00 86.38 122 ALA A CA 1
ATOM 1003 C C . ALA A 1 122 ? 28.853 -6.408 -30.296 1.00 86.38 122 ALA A C 1
ATOM 1005 O O . ALA A 1 122 ? 29.843 -6.007 -30.910 1.00 86.38 122 ALA A O 1
ATOM 1006 N N . ALA A 1 123 ? 28.810 -7.614 -29.720 1.00 86.88 123 ALA A N 1
ATOM 1007 C CA . ALA A 1 123 ? 29.900 -8.580 -29.803 1.00 86.88 123 ALA A CA 1
ATOM 1008 C C . ALA A 1 123 ? 30.127 -9.072 -31.243 1.00 86.88 123 ALA A C 1
ATOM 1010 O O . ALA A 1 123 ? 31.270 -9.101 -31.700 1.00 86.88 123 ALA A O 1
ATOM 1011 N N . ASP A 1 124 ? 29.055 -9.385 -31.976 1.00 86.69 124 ASP A N 1
ATOM 1012 C CA . ASP A 1 124 ? 29.116 -9.778 -33.389 1.00 86.69 124 ASP A CA 1
ATOM 1013 C C . ASP A 1 124 ? 29.693 -8.648 -34.259 1.00 86.69 124 ASP A C 1
ATOM 1015 O O . ASP A 1 124 ? 30.617 -8.850 -35.051 1.00 86.69 124 ASP A O 1
ATOM 1019 N N . TYR A 1 125 ? 29.246 -7.408 -34.029 1.00 80.25 125 TYR A N 1
ATOM 1020 C CA . TYR A 1 125 ? 29.795 -6.223 -34.688 1.00 80.25 125 TYR A CA 1
ATOM 1021 C C . TYR A 1 125 ? 31.292 -6.029 -34.394 1.00 80.25 125 TYR A C 1
ATOM 1023 O O . TYR A 1 125 ? 32.069 -5.716 -35.302 1.00 80.25 125 TYR A O 1
ATOM 1031 N N . ALA A 1 126 ? 31.718 -6.230 -33.143 1.00 84.44 126 ALA A N 1
ATOM 1032 C CA . ALA A 1 126 ? 33.116 -6.113 -32.738 1.00 84.44 126 ALA A CA 1
ATOM 1033 C C . ALA A 1 126 ? 33.999 -7.222 -33.337 1.00 84.44 126 ALA A C 1
ATOM 1035 O O . ALA A 1 126 ? 35.121 -6.936 -33.764 1.00 84.44 126 ALA A O 1
ATOM 1036 N N . ALA A 1 127 ? 33.493 -8.454 -33.420 1.00 85.56 127 ALA A N 1
ATOM 1037 C CA . ALA A 1 127 ? 34.196 -9.601 -33.993 1.00 85.56 127 ALA A CA 1
ATOM 1038 C C . ALA A 1 127 ? 34.344 -9.521 -35.523 1.00 85.56 127 ALA A C 1
ATOM 1040 O O . ALA A 1 127 ? 35.228 -10.158 -36.098 1.00 85.56 127 ALA A O 1
ATOM 1041 N N . ARG A 1 128 ? 33.506 -8.723 -36.195 1.00 82.44 128 ARG A N 1
ATOM 1042 C CA . ARG A 1 128 ? 33.535 -8.571 -37.651 1.00 82.44 128 ARG A CA 1
ATOM 1043 C C . ARG A 1 128 ? 34.820 -7.874 -38.126 1.00 82.44 128 ARG A C 1
ATOM 1045 O O . ARG A 1 128 ? 35.121 -6.781 -37.623 1.00 82.44 128 ARG A O 1
ATOM 1052 N N . PRO A 1 129 ? 35.542 -8.434 -39.120 1.00 85.00 129 PRO A N 1
ATOM 1053 C CA . PRO A 1 129 ? 36.684 -7.773 -39.745 1.00 85.00 129 PRO A CA 1
ATOM 1054 C C . PRO A 1 129 ? 36.304 -6.388 -40.286 1.00 85.00 129 PRO A C 1
ATOM 1056 O O . PRO A 1 129 ? 35.181 -6.222 -40.775 1.00 85.00 129 PRO A O 1
ATOM 1059 N N . PRO A 1 130 ? 37.193 -5.384 -40.198 1.00 79.19 130 PRO A N 1
ATOM 1060 C CA . PRO A 1 130 ? 36.872 -4.000 -40.542 1.00 79.19 130 PRO A CA 1
ATOM 1061 C C . PRO A 1 130 ? 36.364 -3.832 -41.981 1.00 79.19 130 PRO A C 1
ATOM 1063 O O . PRO A 1 130 ? 35.505 -2.989 -42.214 1.00 79.19 130 PRO A O 1
ATOM 1066 N N . GLU A 1 131 ? 36.817 -4.664 -42.919 1.00 80.62 131 GLU A N 1
ATOM 1067 C CA . GLU A 1 131 ? 36.381 -4.674 -44.320 1.00 80.62 131 GLU A CA 1
ATOM 1068 C C . GLU A 1 131 ? 34.966 -5.237 -44.543 1.00 80.62 131 GLU A C 1
ATOM 1070 O O . GLU A 1 131 ? 34.357 -4.986 -45.579 1.00 80.62 131 GLU A O 1
ATOM 1075 N N . GLN A 1 132 ? 34.427 -5.979 -43.572 1.00 76.25 132 GLN A N 1
ATOM 1076 C CA . GLN A 1 132 ? 33.069 -6.536 -43.601 1.00 76.25 132 GLN A CA 1
ATOM 1077 C C . GLN A 1 132 ? 32.093 -5.750 -42.719 1.00 76.25 132 GLN A C 1
ATOM 1079 O O . GLN A 1 132 ? 30.890 -6.026 -42.725 1.00 76.25 132 GLN A O 1
ATOM 1084 N N . ARG A 1 133 ? 32.586 -4.787 -41.931 1.00 77.69 133 ARG A N 1
ATOM 1085 C CA . ARG A 1 133 ? 31.724 -3.877 -41.176 1.00 77.69 133 ARG A CA 1
ATOM 1086 C C . ARG A 1 133 ? 30.962 -3.010 -42.175 1.00 77.69 133 ARG A C 1
ATOM 1088 O O . ARG A 1 133 ? 31.573 -2.500 -43.114 1.00 77.69 133 ARG A O 1
ATOM 1095 N N . PRO A 1 134 ? 29.640 -2.838 -42.005 1.00 71.38 134 PRO A N 1
ATOM 1096 C CA . PRO A 1 134 ? 28.906 -1.908 -42.848 1.00 71.38 134 PRO A CA 1
ATOM 1097 C C . PRO A 1 134 ? 29.598 -0.547 -42.749 1.00 71.38 134 PRO A C 1
ATOM 1099 O O . PRO A 1 134 ? 29.917 -0.104 -41.642 1.00 71.38 134 PRO A O 1
ATOM 1102 N N . ALA A 1 135 ? 29.874 0.087 -43.894 1.00 71.75 135 ALA A N 1
ATOM 1103 C CA . ALA A 1 135 ? 30.426 1.434 -43.905 1.00 71.75 135 ALA A CA 1
ATOM 1104 C C . ALA A 1 135 ? 29.564 2.293 -42.976 1.00 71.75 135 ALA A C 1
ATOM 1106 O O . ALA A 1 135 ? 28.335 2.274 -43.096 1.00 71.75 135 ALA A O 1
ATOM 1107 N N . ALA A 1 136 ? 30.194 2.973 -42.009 1.00 67.62 136 ALA A N 1
ATOM 1108 C CA . ALA A 1 136 ? 29.485 3.891 -41.131 1.00 67.62 136 ALA A CA 1
ATOM 1109 C C . ALA A 1 136 ? 28.647 4.791 -42.033 1.00 67.62 136 ALA A C 1
ATOM 1111 O O . ALA A 1 136 ? 29.206 5.432 -42.927 1.00 67.62 136 ALA A O 1
ATOM 1112 N N . TRP A 1 137 ? 27.322 4.745 -41.863 1.00 61.16 137 TRP A N 1
ATOM 1113 C CA . TRP A 1 137 ? 26.411 5.485 -42.724 1.00 61.16 137 TRP A CA 1
ATOM 1114 C C . TRP A 1 137 ? 26.937 6.915 -42.752 1.00 61.16 137 TRP A C 1
ATOM 1116 O O . TRP A 1 137 ? 27.128 7.486 -41.667 1.00 61.16 137 TRP A O 1
ATOM 1126 N N . PRO A 1 138 ? 27.278 7.471 -43.932 1.00 56.12 138 PRO A N 1
ATOM 1127 C CA . PRO A 1 138 ? 27.737 8.840 -43.979 1.00 56.12 138 PRO A CA 1
ATOM 1128 C C . PRO A 1 138 ? 26.660 9.640 -43.265 1.00 56.12 138 PRO A C 1
ATOM 1130 O O . PRO A 1 138 ? 25.479 9.521 -43.599 1.00 56.12 138 PRO A O 1
ATOM 1133 N N . ARG A 1 139 ? 27.049 10.385 -42.221 1.00 56.72 139 ARG A N 1
ATOM 1134 C CA . ARG A 1 139 ? 26.175 11.408 -41.659 1.00 56.72 139 ARG A CA 1
ATOM 1135 C C . ARG A 1 139 ? 25.891 12.323 -42.836 1.00 56.72 139 ARG A C 1
ATOM 1137 O O . ARG A 1 139 ? 26.729 13.165 -43.153 1.00 56.72 139 ARG A O 1
ATOM 1144 N N . LEU 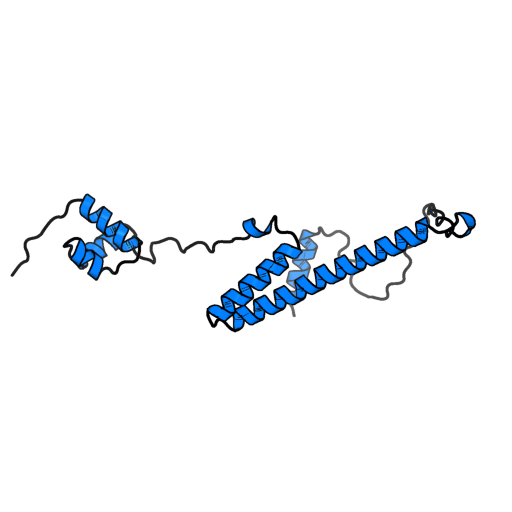A 1 140 ? 24.774 12.095 -43.527 1.00 54.31 140 LEU A N 1
ATOM 1145 C CA . LEU A 1 140 ? 24.243 13.029 -44.492 1.00 54.31 140 LEU A CA 1
ATOM 1146 C C . LEU A 1 140 ? 24.108 14.314 -43.692 1.00 54.31 140 LEU A C 1
ATOM 1148 O O . LEU A 1 140 ? 23.226 14.453 -42.847 1.00 54.31 140 LEU A O 1
ATOM 1152 N N . ARG A 1 141 ? 25.060 15.229 -43.892 1.00 52.34 141 ARG A N 1
ATOM 1153 C CA . ARG A 1 141 ? 24.832 16.629 -43.597 1.00 52.34 141 ARG A CA 1
ATOM 1154 C C . ARG A 1 141 ? 23.719 16.994 -44.560 1.00 52.34 141 ARG A C 1
ATOM 1156 O O . ARG A 1 141 ? 23.992 17.290 -45.716 1.00 52.34 141 ARG A O 1
ATOM 1163 N N . LEU A 1 142 ? 22.480 16.858 -44.098 1.00 54.38 142 LEU A N 1
ATOM 1164 C CA . LEU A 1 142 ? 21.324 17.481 -44.712 1.00 54.38 142 LEU A CA 1
ATOM 1165 C C . LEU A 1 142 ? 21.624 18.978 -44.683 1.00 54.38 142 LEU A C 1
ATOM 1167 O O . LEU A 1 142 ? 21.397 19.668 -43.691 1.00 54.38 142 LEU A O 1
ATOM 1171 N N . THR A 1 143 ? 22.268 19.457 -45.740 1.00 52.00 143 THR A N 1
ATOM 1172 C CA . THR A 1 143 ? 22.315 20.867 -46.079 1.00 52.00 143 THR A CA 1
ATOM 1173 C C . THR A 1 143 ? 20.880 21.250 -46.388 1.00 52.00 143 THR A C 1
ATOM 1175 O O . THR A 1 143 ? 20.411 20.965 -47.478 1.00 52.00 143 THR A O 1
ATOM 1178 N N . GLY A 1 144 ? 20.189 21.774 -45.373 1.00 56.50 144 GLY A N 1
ATOM 1179 C CA . GLY A 1 144 ? 18.907 22.480 -45.419 1.00 56.50 144 GLY A CA 1
ATOM 1180 C C . GLY A 1 144 ? 18.063 22.343 -46.684 1.00 56.50 144 GLY A C 1
ATOM 1181 O O . GLY A 1 144 ? 17.810 23.348 -47.336 1.00 56.50 144 GLY A O 1
ATOM 1182 N N . GLU A 1 145 ? 17.581 21.142 -46.989 1.00 47.88 145 GLU A N 1
ATOM 1183 C CA . GLU A 1 145 ? 16.497 20.957 -47.947 1.00 47.88 145 GLU A CA 1
ATOM 1184 C C . GLU A 1 145 ? 15.480 20.014 -47.308 1.00 47.88 145 GLU A C 1
ATOM 1186 O O . GLU A 1 145 ? 15.821 18.937 -46.814 1.00 47.88 145 GLU A O 1
ATOM 1191 N N . ASN A 1 146 ? 14.259 20.526 -47.175 1.00 49.66 146 ASN A N 1
ATOM 1192 C CA . ASN A 1 146 ? 13.183 19.983 -46.360 1.00 49.66 146 ASN A CA 1
ATOM 1193 C C . ASN A 1 146 ? 12.931 18.500 -46.644 1.00 49.66 146 ASN A C 1
ATOM 1195 O O . ASN A 1 146 ? 12.471 18.134 -47.720 1.00 49.66 146 ASN A O 1
ATOM 1199 N N . VAL A 1 147 ? 13.121 17.658 -45.628 1.00 48.56 147 VAL A N 1
ATOM 1200 C CA . VAL A 1 147 ? 12.591 16.288 -45.607 1.00 48.56 147 VAL A CA 1
ATOM 1201 C C . VAL A 1 147 ? 11.389 16.254 -44.665 1.00 48.56 147 VAL A C 1
ATOM 1203 O O . VAL A 1 147 ? 11.379 15.563 -43.654 1.00 48.56 147 VAL A O 1
ATOM 1206 N N . HIS A 1 148 ? 10.378 17.055 -44.989 1.00 44.25 148 HIS A N 1
ATOM 1207 C CA . HIS A 1 148 ? 9.017 16.898 -44.483 1.00 44.25 148 HIS A CA 1
ATOM 1208 C C . HIS A 1 148 ? 8.033 17.263 -45.595 1.00 44.25 148 HIS A C 1
ATOM 1210 O O . HIS A 1 148 ? 7.314 18.242 -45.502 1.00 44.25 148 HIS A O 1
ATOM 1216 N N . ASP A 1 149 ? 7.994 16.433 -46.635 1.00 52.16 149 ASP A N 1
ATOM 1217 C CA . ASP A 1 149 ? 6.776 16.236 -47.422 1.00 52.16 149 ASP A CA 1
ATOM 1218 C C . ASP A 1 149 ? 6.411 14.753 -47.355 1.00 52.16 149 ASP A C 1
ATOM 1220 O O . ASP A 1 149 ? 6.508 13.979 -48.304 1.00 52.16 149 ASP A O 1
ATOM 1224 N N . VAL A 1 150 ? 6.028 14.331 -46.149 1.00 50.84 150 VAL A N 1
ATOM 1225 C CA . VAL A 1 150 ? 5.153 13.174 -46.001 1.00 50.84 150 VAL A CA 1
ATOM 1226 C C . VAL A 1 150 ? 3.751 13.748 -46.082 1.00 50.84 150 VAL A C 1
ATOM 1228 O O . VAL A 1 150 ? 3.284 14.358 -45.122 1.00 50.84 150 VAL A O 1
ATOM 1231 N N . HIS A 1 151 ? 3.094 13.579 -47.230 1.00 37.06 151 HIS A N 1
ATOM 1232 C CA . HIS A 1 151 ? 1.666 13.840 -47.367 1.00 37.06 151 HIS A CA 1
ATOM 1233 C C . HIS A 1 151 ? 0.905 12.988 -46.342 1.00 37.06 151 HIS A C 1
ATOM 1235 O O . HIS A 1 151 ? 0.575 11.828 -46.586 1.00 37.06 151 HIS A O 1
ATOM 1241 N N . SER A 1 152 ? 0.648 13.569 -45.171 1.00 40.62 152 SER A N 1
ATOM 1242 C CA . SER A 1 152 ? -0.313 13.048 -44.213 1.00 40.62 152 SER A CA 1
ATOM 1243 C C . SER A 1 152 ? -1.683 13.460 -44.710 1.00 40.62 152 SER A C 1
ATOM 1245 O O . SER A 1 152 ? -2.106 14.603 -44.575 1.00 40.62 152 SER A O 1
ATOM 1247 N N . ASN A 1 153 ? -2.362 12.510 -45.338 1.00 44.59 153 ASN A N 1
ATOM 1248 C CA . ASN A 1 153 ? -3.780 12.612 -45.599 1.00 44.59 153 ASN A CA 1
ATOM 1249 C C . ASN A 1 153 ? -4.507 12.472 -44.251 1.00 44.59 153 ASN A C 1
ATOM 1251 O O . ASN A 1 153 ? -4.808 11.362 -43.820 1.00 44.59 153 ASN A O 1
ATOM 1255 N N . SER A 1 154 ? -4.718 13.585 -43.554 1.00 35.78 154 SER A N 1
ATOM 1256 C CA . SER A 1 154 ? -5.733 13.704 -42.509 1.00 35.78 154 SER A CA 1
ATOM 1257 C C . SER A 1 154 ? -6.099 15.173 -42.370 1.00 35.78 154 SER A C 1
ATOM 1259 O O . SER A 1 154 ? -5.289 15.980 -41.924 1.00 35.78 154 SER A O 1
ATOM 1261 N N . SER A 1 155 ? -7.322 15.506 -42.774 1.00 46.28 155 SER A N 1
ATOM 1262 C CA . SER A 1 155 ? -8.030 16.668 -42.251 1.00 46.28 155 SER A CA 1
ATOM 1263 C C . SER A 1 155 ? -7.922 16.681 -40.728 1.00 46.28 155 SER A C 1
ATOM 1265 O O . SER A 1 155 ? -8.140 15.641 -40.109 1.00 46.28 155 SER A O 1
ATOM 1267 N N . ASP A 1 156 ? -7.531 17.816 -40.156 1.00 42.38 156 ASP A N 1
ATOM 1268 C CA . ASP A 1 156 ? -8.280 18.508 -39.100 1.00 42.38 156 ASP A CA 1
ATOM 1269 C C . ASP A 1 156 ? -7.508 19.770 -38.658 1.00 42.38 156 ASP A C 1
ATOM 1271 O O . ASP A 1 156 ? -6.414 19.687 -38.106 1.00 42.38 156 ASP A O 1
ATOM 1275 N N . ASP A 1 157 ? -8.116 20.920 -38.968 1.00 44.59 157 ASP A N 1
ATOM 1276 C CA . ASP A 1 157 ? -7.986 22.270 -38.394 1.00 44.59 157 ASP A CA 1
ATOM 1277 C C . ASP A 1 157 ? -6.591 22.829 -38.022 1.00 44.59 157 ASP A C 1
ATOM 1279 O O . ASP A 1 157 ? -6.062 22.637 -36.927 1.00 44.59 157 ASP A O 1
ATOM 1283 N N . ASP A 1 158 ? -6.083 23.689 -38.912 1.00 46.38 158 ASP A N 1
ATOM 1284 C CA . ASP A 1 158 ? -4.867 24.520 -38.810 1.00 46.38 158 ASP A CA 1
ATOM 1285 C C . ASP A 1 158 ? -4.910 25.653 -37.747 1.00 46.38 158 ASP A C 1
ATOM 1287 O O . ASP A 1 158 ? -3.998 26.475 -37.670 1.00 46.38 158 ASP A O 1
ATOM 1291 N N . ASP A 1 159 ? -5.921 25.721 -36.877 1.00 52.59 159 ASP A N 1
ATOM 1292 C CA . ASP A 1 159 ? -6.118 26.874 -35.974 1.00 52.59 159 ASP A CA 1
ATOM 1293 C C . ASP A 1 159 ? -5.360 26.797 -34.623 1.00 52.59 159 ASP A C 1
ATOM 1295 O O . ASP A 1 159 ? -5.504 27.685 -33.779 1.00 52.59 159 ASP A O 1
ATOM 1299 N N . ASP A 1 160 ? -4.555 25.756 -34.369 1.00 52.09 160 ASP A N 1
ATOM 1300 C CA . ASP A 1 160 ? -3.948 25.486 -33.044 1.00 52.09 160 ASP A CA 1
ATOM 1301 C C . ASP A 1 160 ? -2.412 25.641 -32.980 1.00 52.09 160 ASP A C 1
ATOM 1303 O O . ASP A 1 160 ? -1.786 25.293 -31.967 1.00 52.09 160 ASP A O 1
ATOM 1307 N N . ALA A 1 161 ? -1.781 26.170 -34.034 1.00 53.88 161 ALA A N 1
ATOM 1308 C CA . ALA A 1 161 ? -0.321 26.306 -34.098 1.00 53.88 161 ALA A CA 1
ATOM 1309 C C . ALA A 1 161 ? 0.246 27.276 -33.038 1.00 53.88 161 ALA A C 1
ATOM 1311 O O . ALA A 1 161 ? 1.312 27.008 -32.477 1.00 53.88 161 ALA A O 1
ATOM 1312 N N . ASP A 1 162 ? -0.505 28.324 -32.681 1.00 55.12 162 ASP A N 1
ATOM 1313 C CA . ASP A 1 162 ? -0.060 29.376 -31.754 1.00 55.12 162 ASP A CA 1
ATOM 1314 C C . ASP A 1 162 ? -0.491 29.169 -30.289 1.00 55.12 162 ASP A C 1
ATOM 1316 O O . ASP A 1 162 ? -0.161 29.977 -29.420 1.00 55.12 162 ASP A O 1
ATOM 1320 N N . LEU A 1 163 ? -1.192 28.075 -29.963 1.00 61.72 163 LEU A N 1
ATOM 1321 C CA . LEU A 1 163 ? -1.660 27.847 -28.593 1.00 61.72 163 LEU A CA 1
ATOM 1322 C C . LEU A 1 163 ? -0.612 27.173 -27.704 1.00 61.72 163 LEU A C 1
ATOM 1324 O O . LEU A 1 163 ? -0.013 26.133 -28.034 1.00 61.72 163 LEU A O 1
ATOM 1328 N N . SER A 1 164 ? -0.474 27.717 -26.493 1.00 69.81 164 SER A N 1
ATOM 1329 C CA . SER A 1 164 ? 0.362 27.152 -25.439 1.00 69.81 164 SER A CA 1
ATOM 1330 C C . SER A 1 164 ? -0.107 25.745 -25.058 1.00 69.81 164 SER A C 1
ATOM 1332 O O . SER A 1 164 ? -1.286 25.387 -25.133 1.00 69.81 164 SER A O 1
ATOM 1334 N N . ARG A 1 165 ? 0.821 24.915 -24.568 1.00 61.16 165 ARG A N 1
ATOM 1335 C CA . ARG A 1 165 ? 0.546 23.539 -24.118 1.00 61.16 165 ARG A CA 1
ATOM 1336 C C . ARG A 1 165 ? -0.578 23.467 -23.073 1.00 61.16 165 ARG A C 1
ATOM 1338 O O . ARG A 1 165 ? -1.285 22.462 -23.003 1.00 61.16 165 ARG A O 1
ATOM 1345 N N . ALA A 1 166 ? -0.751 24.514 -22.265 1.00 63.09 166 ALA A N 1
ATOM 1346 C CA . ALA A 1 166 ? -1.838 24.607 -21.291 1.00 63.09 166 ALA A CA 1
ATOM 1347 C C . ALA A 1 166 ? -3.213 24.818 -21.956 1.00 63.09 166 ALA A C 1
ATOM 1349 O O . ALA A 1 166 ? -4.202 24.225 -21.522 1.00 63.09 166 ALA A O 1
ATOM 1350 N N . GLU A 1 167 ? -3.269 25.592 -23.039 1.00 69.19 167 GLU A N 1
ATOM 1351 C CA . GLU A 1 167 ? -4.497 25.912 -23.776 1.00 69.19 167 GLU A CA 1
ATOM 1352 C C . GLU A 1 167 ? -4.976 24.717 -24.600 1.00 69.19 167 GLU A C 1
ATOM 1354 O O . GLU A 1 167 ? -6.151 24.352 -24.515 1.00 69.19 167 GLU A O 1
ATOM 1359 N N . ARG A 1 168 ? -4.052 23.991 -25.247 1.00 73.31 168 ARG A N 1
ATOM 1360 C CA . ARG A 1 168 ? -4.364 22.721 -25.932 1.00 73.31 168 ARG A CA 1
ATOM 1361 C C . ARG A 1 168 ? -4.997 21.687 -24.997 1.00 73.31 168 ARG A C 1
ATOM 1363 O O . ARG A 1 168 ? -5.967 21.022 -25.357 1.00 73.31 168 ARG A O 1
ATOM 1370 N N . ARG A 1 169 ? -4.522 21.584 -23.746 1.00 73.00 169 ARG A N 1
ATOM 1371 C CA . ARG A 1 169 ? -5.119 20.682 -22.735 1.00 73.00 169 ARG A CA 1
ATOM 1372 C C . ARG A 1 169 ? -6.508 21.131 -22.283 1.00 73.00 169 ARG A C 1
ATOM 1374 O O . ARG A 1 169 ? -7.304 20.282 -21.883 1.00 73.00 169 ARG A O 1
ATOM 1381 N N . ARG A 1 170 ? -6.800 22.434 -22.314 1.00 71.12 170 ARG A N 1
ATOM 1382 C CA . ARG A 1 170 ? -8.111 22.978 -21.939 1.00 71.12 170 ARG A CA 1
ATOM 1383 C C . ARG A 1 170 ? -9.141 22.702 -23.036 1.00 71.12 170 ARG A C 1
ATOM 1385 O O . ARG A 1 170 ? -10.192 22.147 -22.731 1.00 71.12 170 ARG A O 1
ATOM 1392 N N . ARG A 1 171 ? -8.777 22.936 -24.302 1.00 69.81 171 ARG A N 1
ATOM 1393 C CA . ARG A 1 171 ? -9.622 22.662 -25.478 1.00 69.81 171 ARG A CA 1
ATOM 1394 C C . ARG A 1 171 ? -9.982 21.178 -25.615 1.00 69.81 171 ARG A C 1
ATOM 1396 O O . ARG A 1 171 ? -11.154 20.846 -25.756 1.00 69.81 171 ARG A O 1
ATOM 1403 N N . LEU A 1 172 ? -9.013 20.274 -25.430 1.00 68.88 172 LEU A N 1
ATOM 1404 C CA . LEU A 1 172 ? -9.238 18.814 -25.423 1.00 68.88 172 LEU A CA 1
ATOM 1405 C C . LEU A 1 172 ? -10.217 18.340 -24.334 1.00 68.88 172 LEU A C 1
ATOM 1407 O O . LEU A 1 172 ? -10.882 17.315 -24.487 1.00 68.88 172 LEU A O 1
ATOM 1411 N N . ARG A 1 173 ? -10.298 19.062 -23.209 1.00 69.12 173 ARG A N 1
ATOM 1412 C CA . ARG A 1 173 ? -11.271 18.771 -22.145 1.00 69.12 173 ARG A CA 1
ATOM 1413 C C . ARG A 1 173 ? -12.662 19.294 -22.486 1.00 69.12 173 ARG A C 1
ATOM 1415 O O . ARG A 1 173 ? -13.638 18.698 -22.047 1.00 69.12 173 ARG A O 1
ATOM 1422 N N . GLU A 1 174 ? -12.757 20.373 -23.255 1.00 69.12 174 GLU A N 1
ATOM 1423 C CA . GLU A 1 174 ? -14.026 20.959 -23.693 1.00 69.12 174 GLU A CA 1
ATOM 1424 C C . GLU A 1 174 ? -14.654 20.177 -24.852 1.00 69.12 174 GLU A C 1
ATOM 1426 O O . GLU A 1 174 ? -15.863 19.946 -24.835 1.00 69.12 174 GLU A O 1
ATOM 1431 N N . THR A 1 175 ? -13.854 19.678 -25.799 1.00 69.00 175 THR A N 1
ATOM 1432 C CA . THR A 1 175 ? -14.339 18.836 -26.908 1.00 69.00 175 THR A CA 1
ATOM 1433 C C . THR A 1 175 ? -14.873 17.490 -26.418 1.00 69.00 175 THR A C 1
ATOM 1435 O O . THR A 1 175 ? -15.950 17.071 -26.832 1.00 69.00 175 THR A O 1
ATOM 1438 N N . ARG A 1 176 ? -14.210 16.864 -25.435 1.00 60.62 176 ARG A N 1
ATOM 1439 C CA . ARG A 1 176 ? -14.702 15.645 -24.761 1.00 60.62 176 ARG A CA 1
ATOM 1440 C C . ARG A 1 176 ? -15.961 15.840 -23.916 1.00 60.62 176 ARG A C 1
ATOM 1442 O O . ARG A 1 176 ? -16.560 14.852 -23.514 1.00 60.62 176 ARG A O 1
ATOM 1449 N N . ARG A 1 177 ? -16.338 17.083 -23.606 1.00 57.75 177 ARG A N 1
ATOM 1450 C CA . ARG A 1 177 ? -17.528 17.409 -22.803 1.00 57.75 177 ARG A CA 1
ATOM 1451 C C . ARG A 1 177 ? -18.765 17.705 -23.656 1.00 57.75 177 ARG A C 1
ATOM 1453 O O . ARG A 1 177 ? -19.836 17.907 -23.096 1.00 57.75 177 ARG A O 1
ATOM 1460 N N . ARG A 1 178 ? -18.595 17.802 -24.980 1.00 51.25 178 ARG A N 1
ATOM 1461 C CA . ARG A 1 178 ? -19.655 18.079 -25.964 1.00 51.25 178 ARG A CA 1
ATOM 1462 C C . ARG A 1 178 ? -20.096 16.844 -26.768 1.00 51.25 178 ARG A C 1
ATOM 1464 O O . ARG A 1 178 ? -21.014 16.986 -27.570 1.00 51.25 178 ARG A O 1
ATOM 1471 N N . GLN A 1 179 ? -19.473 15.680 -26.558 1.00 46.41 179 GLN A N 1
ATOM 1472 C CA . GLN A 1 179 ? -19.997 14.366 -26.967 1.00 46.41 179 GLN A CA 1
ATOM 1473 C C . GLN A 1 179 ? -20.754 13.733 -25.803 1.00 46.41 179 GLN A C 1
ATOM 1475 O O . GLN A 1 179 ? -21.774 13.068 -26.078 1.00 46.41 179 GLN A O 1
#